Protein AF-0000000072143387 (afdb_homodimer)

Structure (mmCIF, N/CA/C/O backbone):
data_AF-0000000072143387-model_v1
#
loop_
_entity.id
_entity.type
_entity.pdbx_description
1 polymer 'Auxin-induced protein 15A'
#
loop_
_atom_site.group_PDB
_atom_site.id
_atom_site.type_symbol
_atom_site.label_atom_id
_atom_site.label_alt_id
_atom_site.label_comp_id
_atom_site.label_asym_id
_atom_site.label_entity_id
_atom_site.label_seq_id
_atom_site.pdbx_PDB_ins_code
_atom_site.Cartn_x
_atom_site.Cartn_y
_atom_site.Cartn_z
_atom_site.occupancy
_atom_site.B_iso_or_equiv
_atom_site.auth_seq_id
_atom_site.auth_comp_id
_atom_site.auth_asym_id
_atom_site.auth_atom_id
_atom_site.pdbx_PDB_model_num
ATOM 1 N N . MET A 1 1 ? -0.163 -24.984 -16.266 1 30.83 1 MET A N 1
ATOM 2 C CA . MET A 1 1 ? -1.167 -23.938 -16.438 1 30.83 1 MET A CA 1
ATOM 3 C C . MET A 1 1 ? -1.288 -23.094 -15.164 1 30.83 1 MET A C 1
ATOM 5 O O . MET A 1 1 ? -1.825 -23.547 -14.156 1 30.83 1 MET A O 1
ATOM 9 N N . GLY A 1 2 ? -0.258 -22.344 -14.82 1 39.16 2 GLY A N 1
ATOM 10 C CA . GLY A 1 2 ? -0.112 -21.703 -13.523 1 39.16 2 GLY A CA 1
ATOM 11 C C . GLY A 1 2 ? -1.273 -20.797 -13.164 1 39.16 2 GLY A C 1
ATOM 12 O O . GLY A 1 2 ? -1.823 -20.125 -14.039 1 39.16 2 GLY A O 1
ATOM 13 N N . PHE A 1 3 ? -2.137 -21.281 -12.383 1 41.84 3 PHE A N 1
ATOM 14 C CA . PHE A 1 3 ? -3.359 -20.625 -11.93 1 41.84 3 PHE A CA 1
ATOM 15 C C . PHE A 1 3 ? -3.109 -19.141 -11.648 1 41.84 3 PHE A C 1
ATOM 17 O O . PHE A 1 3 ? -2.352 -18.797 -10.734 1 41.84 3 PHE A O 1
ATOM 24 N N . ARG A 1 4 ? -3.049 -18.422 -12.695 1 52.31 4 ARG A N 1
ATOM 25 C CA . ARG A 1 4 ? -2.996 -16.984 -12.477 1 52.31 4 ARG A CA 1
ATOM 26 C C . ARG A 1 4 ? -4.152 -16.516 -11.602 1 52.31 4 ARG A C 1
ATOM 28 O O . ARG A 1 4 ? -5.316 -16.797 -11.898 1 52.31 4 ARG A O 1
ATOM 35 N N . LEU A 1 5 ? -3.932 -16.578 -10.383 1 59.84 5 LEU A N 1
ATOM 36 C CA . LEU A 1 5 ? -4.996 -16.047 -9.539 1 59.84 5 LEU A CA 1
ATOM 37 C C . LEU A 1 5 ? -5.508 -14.719 -10.078 1 59.84 5 LEU A C 1
ATOM 39 O O . LEU A 1 5 ? -4.719 -13.812 -10.375 1 59.84 5 LEU A O 1
ATOM 43 N N . PRO A 1 6 ? -6.664 -14.969 -10.695 1 57.34 6 PRO A N 1
ATOM 44 C CA . PRO A 1 6 ? -7.246 -13.82 -11.398 1 57.34 6 PRO A CA 1
ATOM 45 C C . PRO A 1 6 ? -6.855 -12.484 -10.773 1 57.34 6 PRO A C 1
ATOM 47 O O . PRO A 1 6 ? -6.668 -11.492 -11.484 1 57.34 6 PRO A O 1
ATOM 50 N N . GLY A 1 7 ? -6.809 -12.508 -9.5 1 57.25 7 GLY A N 1
ATOM 51 C CA . GLY A 1 7 ? -6.543 -11.219 -8.867 1 57.25 7 GLY A CA 1
ATOM 52 C C . GLY A 1 7 ? -5.074 -10.859 -8.852 1 57.25 7 GLY A C 1
ATOM 53 O O . GLY A 1 7 ? -4.707 -9.742 -8.469 1 57.25 7 GLY A O 1
ATOM 54 N N . LEU A 1 8 ? -4.32 -11.922 -9.234 1 67.25 8 LEU A N 1
ATOM 55 C CA . LEU A 1 8 ? -2.883 -11.664 -9.195 1 67.25 8 LEU A CA 1
ATOM 56 C C . LEU A 1 8 ? -2.346 -11.398 -10.602 1 67.25 8 LEU A C 1
ATOM 58 O O . LEU A 1 8 ? -2.117 -12.328 -11.375 1 67.25 8 LEU A O 1
ATOM 62 N N . GLN A 1 9 ? -2.562 -10.227 -11.102 1 68 9 GLN A N 1
ATOM 63 C CA . GLN A 1 9 ? -1.983 -9.844 -12.383 1 68 9 GLN A CA 1
ATOM 64 C C . GLN A 1 9 ? -0.696 -9.047 -12.195 1 68 9 GLN A C 1
ATOM 66 O O . GLN A 1 9 ? -0.592 -8.242 -11.266 1 68 9 GLN A O 1
ATOM 71 N N . ARG A 1 10 ? 0.434 -9.391 -12.828 1 67.25 10 ARG A N 1
ATOM 72 C CA . ARG A 1 10 ? 1.738 -8.758 -12.664 1 67.25 10 ARG A CA 1
ATOM 73 C C . ARG A 1 10 ? 1.85 -7.504 -13.531 1 67.25 10 ARG A C 1
ATOM 75 O O . ARG A 1 10 ? 2.436 -6.504 -13.117 1 67.25 10 ARG A O 1
ATOM 82 N N . ARG A 1 11 ? 1.533 -7.457 -14.734 1 63.06 11 ARG A N 1
ATOM 83 C CA . ARG A 1 11 ? 1.854 -6.348 -15.633 1 63.06 11 ARG A CA 1
ATOM 84 C C . ARG A 1 11 ? 0.59 -5.773 -16.266 1 63.06 11 ARG A C 1
ATOM 86 O O . ARG A 1 11 ? 0.284 -6.062 -17.422 1 63.06 11 ARG A O 1
ATOM 93 N N . THR A 1 12 ? -0.249 -5.516 -15.531 1 67.06 12 THR A N 1
ATOM 94 C CA . THR A 1 12 ? -1.454 -4.906 -16.078 1 67.06 12 THR A CA 1
ATOM 95 C C . THR A 1 12 ? -1.812 -3.633 -15.328 1 67.06 12 THR A C 1
ATOM 97 O O . THR A 1 12 ? -1.227 -3.338 -14.281 1 67.06 12 THR A O 1
ATOM 100 N N . HIS A 1 13 ? -2.6 -2.801 -16.016 1 77.81 13 HIS A N 1
ATOM 101 C CA . HIS A 1 13 ? -3.26 -1.676 -15.367 1 77.81 13 HIS A CA 1
ATOM 102 C C . HIS A 1 13 ? -3.98 -2.121 -14.094 1 77.81 13 HIS A C 1
ATOM 104 O O . HIS A 1 13 ? -4.59 -3.193 -14.07 1 77.81 13 HIS A O 1
ATOM 110 N N . VAL A 1 14 ? -3.816 -1.353 -13.086 1 86.38 14 VAL A N 1
ATOM 111 C CA . VAL A 1 14 ? -4.5 -1.653 -11.836 1 86.38 14 VAL A CA 1
ATOM 112 C C . VAL A 1 14 ? -5.957 -1.204 -11.922 1 86.38 14 VAL A C 1
ATOM 114 O O . VAL A 1 14 ? -6.238 -0.006 -12 1 86.38 14 VAL A O 1
ATOM 117 N N . PRO A 1 15 ? -6.812 -2.176 -12.008 1 84.81 15 PRO A N 1
ATOM 118 C CA . PRO A 1 15 ? -8.227 -1.789 -12.047 1 84.81 15 PRO A CA 1
ATOM 119 C C . PRO A 1 15 ? -8.688 -1.142 -10.742 1 84.81 15 PRO A C 1
ATOM 121 O O . PRO A 1 15 ? -7.988 -1.203 -9.734 1 84.81 15 PRO A O 1
ATOM 124 N N . LYS A 1 16 ? -9.836 -0.497 -10.797 1 83.94 16 LYS A N 1
ATOM 125 C CA . LYS A 1 16 ? -10.43 0.069 -9.594 1 83.94 16 LYS A CA 1
ATOM 126 C C . LYS A 1 16 ? -10.617 -0.997 -8.516 1 83.94 16 LYS A C 1
ATOM 128 O O . LYS A 1 16 ? -11.047 -2.115 -8.812 1 83.94 16 LYS A O 1
ATOM 133 N N . GLY A 1 17 ? -10.328 -0.604 -7.312 1 89.06 17 GLY A N 1
ATOM 134 C CA . GLY A 1 17 ? -10.508 -1.528 -6.203 1 89.06 17 GLY A CA 1
ATOM 135 C C . GLY A 1 17 ? -9.312 -2.441 -5.992 1 89.06 17 GLY A C 1
ATOM 136 O O . GLY A 1 17 ? -9.352 -3.326 -5.133 1 89.06 17 GLY A O 1
ATOM 137 N N . TYR A 1 18 ? -8.289 -2.264 -6.742 1 91.19 18 TYR A N 1
ATOM 138 C CA . TYR A 1 18 ? -7.09 -3.09 -6.641 1 91.19 18 TYR A CA 1
ATOM 139 C C . TYR A 1 18 ? -5.859 -2.236 -6.363 1 91.19 18 TYR A C 1
ATOM 141 O O . TYR A 1 18 ? -5.938 -1.005 -6.375 1 91.19 18 TYR A O 1
ATOM 149 N N . LEU A 1 19 ? -4.723 -2.869 -6.059 1 91.94 19 LEU A N 1
ATOM 150 C CA . LEU A 1 19 ? -3.461 -2.207 -5.742 1 91.94 19 LEU A CA 1
ATOM 151 C C . LEU A 1 19 ? -2.275 -3.049 -6.203 1 91.94 19 LEU A C 1
ATOM 153 O O . LEU A 1 19 ? -2.287 -4.273 -6.066 1 91.94 19 LEU A O 1
ATOM 157 N N . ALA A 1 20 ? -1.309 -2.359 -6.773 1 92.5 20 ALA A N 1
ATOM 158 C CA . ALA A 1 20 ? -0.062 -3.039 -7.113 1 92.5 20 ALA A CA 1
ATOM 159 C C . ALA A 1 20 ? 0.765 -3.322 -5.863 1 92.5 20 ALA A C 1
ATOM 161 O O . ALA A 1 20 ? 0.874 -2.473 -4.977 1 92.5 20 ALA A O 1
ATOM 162 N N . VAL A 1 21 ? 1.277 -4.562 -5.738 1 92.94 21 VAL A N 1
ATOM 163 C CA . VAL A 1 21 ? 2.152 -4.949 -4.637 1 92.94 21 VAL A CA 1
ATOM 164 C C . VAL A 1 21 ? 3.461 -5.512 -5.188 1 92.94 21 VAL A C 1
ATOM 166 O O . VAL A 1 21 ? 3.477 -6.129 -6.254 1 92.94 21 VAL A O 1
ATOM 169 N N . TYR A 1 22 ? 4.477 -5.18 -4.496 1 90.88 22 TYR A N 1
ATOM 170 C CA . TYR A 1 22 ? 5.805 -5.66 -4.855 1 90.88 22 TYR A CA 1
ATOM 171 C C . TYR A 1 22 ? 6.355 -6.594 -3.783 1 90.88 22 TYR A C 1
ATOM 173 O O . TYR A 1 22 ? 6.395 -6.234 -2.604 1 90.88 22 TYR A O 1
ATOM 181 N N . VAL A 1 23 ? 6.699 -7.75 -4.199 1 91.44 23 VAL A N 1
ATOM 182 C CA . VAL A 1 23 ? 7.09 -8.812 -3.275 1 91.44 23 VAL A CA 1
ATOM 183 C C . VAL A 1 23 ? 8.445 -9.383 -3.688 1 91.44 23 VAL A C 1
ATOM 185 O O . VAL A 1 23 ? 8.719 -9.547 -4.879 1 91.44 23 VAL A O 1
ATOM 188 N N . GLY A 1 24 ? 9.281 -9.664 -2.656 1 86.56 24 GLY A N 1
ATOM 189 C CA . GLY A 1 24 ? 10.57 -10.281 -2.91 1 86.56 24 GLY A CA 1
ATOM 190 C C . GLY A 1 24 ? 11.719 -9.594 -2.188 1 86.56 24 GLY A C 1
ATOM 191 O O . GLY A 1 24 ? 11.664 -8.391 -1.939 1 86.56 24 GLY A O 1
ATOM 192 N N . GLU A 1 25 ? 12.75 -10.25 -1.841 1 75.5 25 GLU A N 1
ATOM 193 C CA . GLU A 1 25 ? 13.891 -9.742 -1.088 1 75.5 25 GLU A CA 1
ATOM 194 C C . GLU A 1 25 ? 14.953 -9.164 -2.02 1 75.5 25 GLU A C 1
ATOM 196 O O . GLU A 1 25 ? 15.438 -8.055 -1.8 1 75.5 25 GLU A O 1
ATOM 201 N N . ASN A 1 26 ? 15.352 -9.898 -3.068 1 74.38 26 ASN A N 1
ATOM 202 C CA . ASN A 1 26 ? 16.391 -9.469 -3.992 1 74.38 26 ASN A CA 1
ATOM 203 C C . ASN A 1 26 ? 15.812 -8.797 -5.23 1 74.38 26 ASN A C 1
ATOM 205 O O . ASN A 1 26 ? 16.219 -7.695 -5.598 1 74.38 26 ASN A O 1
ATOM 209 N N . GLN A 1 27 ? 14.945 -9.508 -5.906 1 79.12 27 GLN A N 1
ATOM 210 C CA . GLN A 1 27 ? 14.18 -8.992 -7.035 1 79.12 27 GLN A CA 1
ATOM 211 C C . GLN A 1 27 ? 12.695 -8.898 -6.703 1 79.12 27 GLN A C 1
ATOM 213 O O . GLN A 1 27 ? 12.086 -9.891 -6.285 1 79.12 27 GLN A O 1
ATOM 218 N N . LYS A 1 28 ? 12.203 -7.621 -6.762 1 85.25 28 LYS A N 1
ATOM 219 C CA . LYS A 1 28 ? 10.789 -7.449 -6.438 1 85.25 28 LYS A CA 1
ATOM 220 C C . LYS A 1 28 ? 9.906 -7.75 -7.645 1 85.25 28 LYS A C 1
ATOM 222 O O . LYS A 1 28 ? 10.219 -7.328 -8.766 1 85.25 28 LYS A O 1
ATOM 227 N N . LYS A 1 29 ? 8.984 -8.602 -7.359 1 88.5 29 LYS A N 1
ATOM 228 C CA . LYS A 1 29 ? 7.977 -8.914 -8.367 1 88.5 29 LYS A CA 1
ATOM 229 C C . LYS A 1 29 ? 6.684 -8.148 -8.102 1 88.5 29 LYS A C 1
ATOM 231 O O . LYS A 1 29 ? 6.277 -7.98 -6.953 1 88.5 29 LYS A O 1
ATOM 236 N N . ARG A 1 30 ? 6.105 -7.773 -9.203 1 90 30 ARG A N 1
ATOM 237 C CA . ARG A 1 30 ? 4.891 -6.965 -9.125 1 90 30 ARG A CA 1
ATOM 238 C C . ARG A 1 30 ? 3.646 -7.836 -9.258 1 90 30 ARG A C 1
ATOM 240 O O . ARG A 1 30 ? 3.562 -8.688 -10.148 1 90 30 ARG A O 1
ATOM 247 N N . PHE A 1 31 ? 2.609 -7.637 -8.359 1 90.75 31 PHE A N 1
ATOM 248 C CA . PHE A 1 31 ? 1.296 -8.273 -8.414 1 90.75 31 PHE A CA 1
ATOM 249 C C . PHE A 1 31 ? 0.19 -7.242 -8.211 1 90.75 31 PHE A C 1
ATOM 251 O O . PHE A 1 31 ? 0.425 -6.168 -7.652 1 90.75 31 PHE A O 1
ATOM 258 N N . VAL A 1 32 ? -0.921 -7.609 -8.758 1 91.94 32 VAL A N 1
ATOM 259 C CA . VAL A 1 32 ? -2.105 -6.785 -8.547 1 91.94 32 VAL A CA 1
ATOM 260 C C . VAL A 1 32 ? -3.129 -7.551 -7.711 1 91.94 32 VAL A C 1
ATOM 262 O O . VAL A 1 32 ? -3.572 -8.633 -8.102 1 91.94 32 VAL A O 1
ATOM 265 N N . ILE A 1 33 ? -3.533 -6.938 -6.531 1 91.38 33 ILE A N 1
ATOM 266 C CA . ILE A 1 33 ? -4.434 -7.645 -5.629 1 91.38 33 ILE A CA 1
ATOM 267 C C . ILE A 1 33 ? -5.59 -6.727 -5.234 1 91.38 33 ILE A C 1
ATOM 269 O O . ILE A 1 33 ? -5.465 -5.5 -5.281 1 91.38 33 ILE A O 1
ATOM 273 N N . PRO A 1 34 ? -6.695 -7.352 -4.797 1 91.69 34 PRO A N 1
ATOM 274 C CA . PRO A 1 34 ? -7.766 -6.52 -4.242 1 91.69 34 PRO A CA 1
ATOM 275 C C . PRO A 1 34 ? -7.328 -5.746 -3 1 91.69 34 PRO A C 1
ATOM 277 O O . PRO A 1 34 ? -6.609 -6.285 -2.154 1 91.69 34 PRO A O 1
ATOM 280 N N . ILE A 1 35 ? -7.785 -4.535 -2.904 1 92.12 35 ILE A N 1
ATOM 281 C CA . ILE A 1 35 ? -7.461 -3.699 -1.753 1 92.12 35 ILE A CA 1
ATOM 282 C C . ILE A 1 35 ? -7.98 -4.355 -0.476 1 92.12 35 ILE A C 1
ATOM 284 O O . ILE A 1 35 ? -7.355 -4.25 0.582 1 92.12 35 ILE A O 1
ATOM 288 N N . SER A 1 36 ? -9.055 -5.098 -0.58 1 89.5 36 SER A N 1
ATOM 289 C CA . SER A 1 36 ? -9.656 -5.734 0.584 1 89.5 36 SER A CA 1
ATOM 290 C C . SER A 1 36 ? -8.711 -6.762 1.202 1 89.5 36 SER A C 1
ATOM 292 O O . SER A 1 36 ? -8.852 -7.117 2.375 1 89.5 36 SER A O 1
ATOM 294 N N . TYR A 1 37 ? -7.738 -7.285 0.449 1 91.5 37 TYR A N 1
ATOM 295 C CA . TYR A 1 37 ? -6.777 -8.242 0.979 1 91.5 37 TYR A CA 1
ATOM 296 C C . TYR A 1 37 ? -5.934 -7.621 2.086 1 91.5 37 TYR A C 1
ATOM 298 O O . TYR A 1 37 ? -5.418 -8.328 2.955 1 91.5 37 TYR A O 1
ATOM 306 N N . LEU A 1 38 ? -5.789 -6.297 2.096 1 91.56 38 LEU A N 1
ATOM 307 C CA . LEU A 1 38 ? -4.953 -5.602 3.066 1 91.56 38 LEU A CA 1
ATOM 308 C C . LEU A 1 38 ? -5.562 -5.676 4.461 1 91.56 38 LEU A C 1
ATOM 310 O O . LEU A 1 38 ? -4.871 -5.457 5.461 1 91.56 38 LEU A O 1
ATOM 314 N N . ASN A 1 39 ? -6.848 -5.996 4.477 1 90.31 39 ASN A N 1
ATOM 315 C CA . ASN A 1 39 ? -7.52 -6.129 5.766 1 90.31 39 ASN A CA 1
ATOM 316 C C . ASN A 1 39 ? -7.414 -7.551 6.312 1 90.31 39 ASN A C 1
ATOM 318 O O . ASN A 1 39 ? -7.844 -7.82 7.434 1 90.31 39 ASN A O 1
ATOM 322 N N . GLU A 1 40 ? -6.93 -8.391 5.605 1 92.31 40 GLU A N 1
ATOM 323 C CA . GLU A 1 40 ? -6.836 -9.781 6.023 1 92.31 40 GLU A CA 1
ATOM 324 C C . GLU A 1 40 ? -5.664 -10 6.977 1 92.31 40 GLU A C 1
ATOM 326 O O . GLU A 1 40 ? -4.551 -9.539 6.711 1 92.31 40 GLU A O 1
ATOM 331 N N . PRO A 1 41 ? -5.789 -10.805 8.016 1 92.25 41 PRO A N 1
ATOM 332 C CA . PRO A 1 41 ? -4.785 -10.953 9.07 1 92.25 41 PRO A CA 1
ATOM 333 C C . PRO A 1 41 ? -3.434 -11.422 8.539 1 92.25 41 PRO A C 1
ATOM 335 O O . PRO A 1 41 ? -2.393 -10.891 8.93 1 92.25 41 PRO A O 1
ATOM 338 N N . PRO A 1 42 ? -3.338 -12.359 7.621 1 93.38 42 PRO A N 1
ATOM 339 C CA . PRO A 1 42 ? -2.006 -12.773 7.176 1 93.38 42 PRO A CA 1
ATOM 340 C C . PRO A 1 42 ? -1.222 -11.648 6.52 1 93.38 42 PRO A C 1
ATOM 342 O O . PRO A 1 42 ? 0.005 -11.586 6.641 1 93.38 42 PRO A O 1
ATOM 345 N N . ILE A 1 43 ? -1.879 -10.789 5.746 1 92.56 43 ILE A N 1
ATOM 346 C CA . ILE A 1 43 ? -1.216 -9.656 5.109 1 92.56 43 ILE A CA 1
ATOM 347 C C . ILE A 1 43 ? -0.838 -8.625 6.168 1 92.56 43 ILE A C 1
ATOM 349 O O . ILE A 1 43 ? 0.276 -8.094 6.156 1 92.56 43 ILE A O 1
ATOM 353 N N . GLN A 1 44 ? -1.771 -8.391 7.121 1 90.94 44 GLN A N 1
ATOM 354 C CA . GLN A 1 44 ? -1.495 -7.441 8.195 1 90.94 44 GLN A CA 1
ATOM 355 C C . GLN A 1 44 ? -0.272 -7.863 9 1 90.94 44 GLN A C 1
ATOM 357 O O . GLN A 1 44 ? 0.53 -7.02 9.406 1 90.94 44 GLN A O 1
ATOM 362 N N . GLU A 1 45 ? -0.163 -9.055 9.203 1 91 45 GLU A N 1
ATOM 363 C CA . GLU A 1 45 ? 0.966 -9.57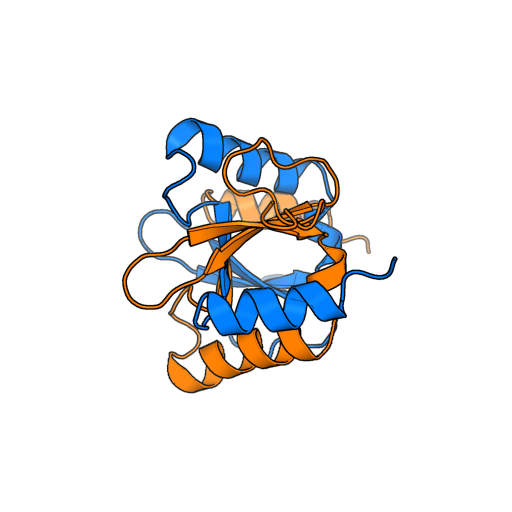8 9.961 1 91 45 GLU A CA 1
ATOM 364 C C . GLU A 1 45 ? 2.281 -9.359 9.219 1 91 45 GLU A C 1
ATOM 366 O O . GLU A 1 45 ? 3.291 -9 9.828 1 91 45 GLU A O 1
ATOM 371 N N . LEU A 1 46 ? 2.33 -9.609 7.918 1 90.94 46 LEU A N 1
ATOM 372 C CA . LEU A 1 46 ? 3.525 -9.383 7.113 1 90.94 46 LEU A CA 1
ATOM 373 C C . LEU A 1 46 ? 3.939 -7.914 7.156 1 90.94 46 LEU A C 1
ATOM 375 O O . LEU A 1 46 ? 5.125 -7.602 7.309 1 90.94 46 LEU A O 1
ATOM 379 N N . LEU A 1 47 ? 2.953 -7.027 7.074 1 90.88 47 LEU A N 1
ATOM 380 C CA . LEU A 1 47 ? 3.236 -5.594 7.086 1 90.88 47 LEU A CA 1
ATOM 381 C C . LEU A 1 47 ? 3.77 -5.156 8.445 1 90.88 47 LEU A C 1
ATOM 383 O O . LEU A 1 47 ? 4.699 -4.348 8.523 1 90.88 47 LEU A O 1
ATOM 387 N N . SER A 1 48 ? 3.172 -5.699 9.531 1 88.62 48 SER A N 1
ATOM 388 C CA . SER A 1 48 ? 3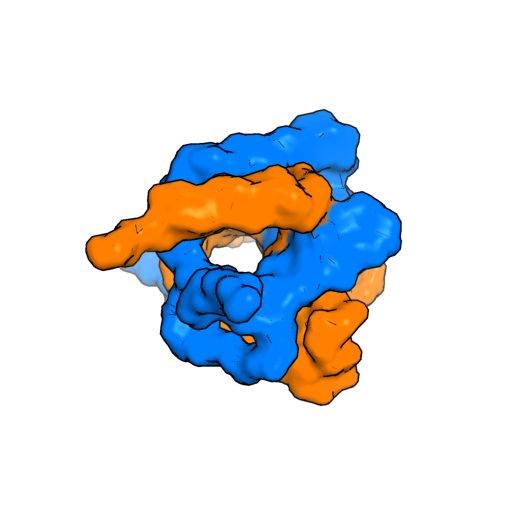.607 -5.359 10.883 1 88.62 48 SER A CA 1
ATOM 389 C C . SER A 1 48 ? 5.035 -5.828 11.141 1 88.62 48 SER A C 1
ATOM 391 O O . SER A 1 48 ? 5.809 -5.141 11.812 1 88.62 48 SER A O 1
ATOM 393 N N . ARG A 1 49 ? 5.371 -6.93 10.617 1 87.06 49 ARG A N 1
ATOM 394 C CA . ARG A 1 49 ? 6.711 -7.477 10.781 1 87.06 49 ARG A CA 1
ATOM 395 C C . ARG A 1 49 ? 7.754 -6.578 10.117 1 87.06 49 ARG A C 1
ATOM 397 O O . ARG A 1 49 ? 8.859 -6.418 10.641 1 87.06 49 ARG A O 1
ATOM 404 N N . ALA A 1 50 ? 7.484 -6.051 8.984 1 85.5 50 ALA A N 1
ATOM 405 C CA . ALA A 1 50 ? 8.398 -5.121 8.32 1 85.5 50 ALA A CA 1
ATOM 406 C C . ALA A 1 50 ? 8.719 -3.93 9.219 1 85.5 50 ALA A C 1
ATOM 408 O O . ALA A 1 50 ? 9.883 -3.529 9.336 1 85.5 50 ALA A O 1
ATOM 409 N N . GLU A 1 51 ? 7.664 -3.367 9.883 1 82.88 51 GLU A N 1
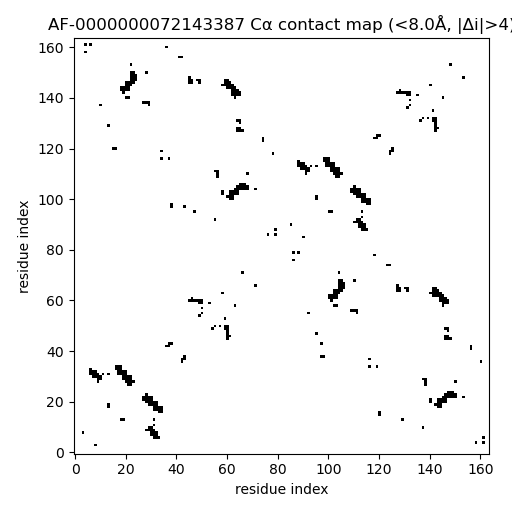ATOM 410 C CA . GLU A 1 51 ? 7.863 -2.24 10.789 1 82.88 51 GLU A CA 1
ATOM 411 C C . GLU A 1 51 ? 8.75 -2.633 11.969 1 82.88 51 GLU A C 1
ATOM 413 O O . GLU A 1 51 ? 9.594 -1.847 12.406 1 82.88 51 GLU A O 1
ATOM 418 N N . GLN A 1 52 ? 8.555 -3.795 12.469 1 83.75 52 GLN A N 1
ATOM 419 C CA . GLN A 1 52 ? 9.344 -4.289 13.594 1 83.75 52 GLN A CA 1
ATOM 420 C C . GLN A 1 52 ? 10.797 -4.512 13.188 1 83.75 52 GLN A C 1
ATOM 422 O O . GLN A 1 52 ? 11.719 -4.207 13.945 1 83.75 52 GLN A O 1
ATOM 427 N N . GLU A 1 53 ? 11.055 -4.953 11.969 1 84.88 53 GLU A N 1
ATOM 428 C CA . GLU A 1 53 ? 12.391 -5.332 11.508 1 84.88 53 GLU A CA 1
ATOM 429 C C . GLU A 1 53 ? 13.148 -4.121 10.977 1 84.88 53 GLU A C 1
ATOM 431 O O . GLU A 1 53 ? 14.344 -3.969 11.242 1 84.88 53 GLU A O 1
ATOM 436 N N . PHE A 1 54 ? 12.539 -3.234 10.195 1 83.81 54 PHE A N 1
ATOM 437 C CA . PHE A 1 54 ? 13.242 -2.182 9.469 1 83.81 54 PHE A CA 1
ATOM 438 C C . PHE A 1 54 ? 12.977 -0.819 10.102 1 83.81 54 PHE A C 1
ATOM 440 O O . PHE A 1 54 ? 13.711 0.139 9.859 1 83.81 54 PHE A O 1
ATOM 447 N N . GLY A 1 55 ? 11.961 -0.751 10.922 1 82.75 55 GLY A N 1
ATOM 448 C CA . GLY A 1 55 ? 11.586 0.53 11.5 1 82.75 55 GLY A CA 1
ATOM 449 C C . GLY A 1 55 ? 10.609 1.307 10.641 1 82.75 55 GLY A C 1
ATOM 450 O O . GLY A 1 55 ? 10.125 0.797 9.625 1 82.75 55 GLY A O 1
ATOM 451 N N . PHE A 1 56 ? 10.289 2.537 11.016 1 79.94 56 PHE A N 1
ATOM 452 C CA . PHE A 1 56 ? 9.25 3.346 10.375 1 79.94 56 PHE A CA 1
ATOM 453 C C . PHE A 1 56 ? 9.844 4.195 9.258 1 79.94 56 PHE A C 1
ATOM 455 O O . PHE A 1 56 ? 9.102 4.77 8.453 1 79.94 56 PHE A O 1
ATOM 462 N N . ASP A 1 57 ? 11.125 4.223 9.18 1 79.69 57 ASP A N 1
ATOM 463 C CA . ASP A 1 57 ? 11.758 5.07 8.18 1 79.69 57 ASP A CA 1
ATOM 464 C C . ASP A 1 57 ? 12.117 4.27 6.93 1 79.69 57 ASP A C 1
ATOM 466 O O . ASP A 1 57 ? 13.047 4.625 6.203 1 79.69 57 ASP A O 1
ATOM 470 N N . HIS A 1 58 ? 11.57 3.16 6.723 1 81.44 58 HIS A N 1
ATOM 471 C CA . HIS A 1 58 ? 11.781 2.311 5.555 1 81.44 58 HIS A CA 1
ATOM 472 C C . HIS A 1 58 ? 10.461 1.964 4.875 1 81.44 58 HIS A C 1
ATOM 474 O O . HIS A 1 58 ? 9.508 1.544 5.539 1 81.44 58 HIS A O 1
ATOM 480 N N . PRO A 1 59 ? 10.422 2.135 3.553 1 83.06 59 PRO A N 1
ATOM 481 C CA . PRO A 1 59 ? 9.141 1.975 2.861 1 83.06 59 PRO A CA 1
ATOM 482 C C . PRO A 1 59 ? 8.711 0.514 2.746 1 83.06 59 PRO A C 1
ATOM 484 O O . PRO A 1 59 ? 7.57 0.231 2.383 1 83.06 59 PRO A O 1
ATOM 487 N N . MET A 1 60 ? 9.586 -0.32 3.219 1 83.31 60 MET A N 1
ATOM 488 C CA . MET A 1 60 ? 9.188 -1.725 3.229 1 83.31 60 MET A CA 1
ATOM 489 C C . MET A 1 60 ? 8.016 -1.951 4.172 1 83.31 60 MET A C 1
ATOM 491 O O . MET A 1 60 ? 8.023 -1.479 5.309 1 83.31 60 MET A O 1
ATOM 495 N N . GLY A 1 61 ? 6.961 -2.561 3.641 1 86.25 61 GLY A N 1
ATOM 496 C CA . GLY A 1 61 ? 5.75 -2.771 4.418 1 86.25 61 GLY A CA 1
ATOM 497 C C . GLY A 1 61 ? 4.742 -1.648 4.27 1 86.25 61 GLY A C 1
ATOM 498 O O . GLY A 1 61 ? 3.697 -1.654 4.926 1 86.25 61 GLY A O 1
ATOM 499 N N . GLY A 1 62 ? 5.07 -0.712 3.49 1 91.62 62 GLY A N 1
ATOM 500 C CA . GLY A 1 62 ? 4.168 0.408 3.264 1 91.62 62 GLY A CA 1
ATOM 501 C C . GLY A 1 62 ? 3.996 0.748 1.796 1 91.62 62 GLY A C 1
ATOM 502 O O . GLY A 1 62 ? 4.648 0.151 0.935 1 91.62 62 GLY A O 1
ATOM 503 N N . LEU A 1 63 ? 3.035 1.618 1.537 1 93.31 63 LEU A N 1
ATOM 504 C CA . LEU A 1 63 ? 2.756 2.109 0.191 1 93.31 63 LEU A CA 1
ATOM 505 C C . LEU A 1 63 ? 3.506 3.408 -0.08 1 93.31 63 LEU A C 1
ATOM 507 O O . LEU A 1 63 ? 3.471 4.332 0.737 1 93.31 63 LEU A O 1
ATOM 511 N N . THR A 1 64 ? 4.184 3.418 -1.219 1 91.44 64 THR A N 1
ATOM 512 C CA . THR A 1 64 ? 4.824 4.664 -1.62 1 91.44 64 THR A CA 1
ATOM 513 C C . THR A 1 64 ? 3.936 5.449 -2.582 1 91.44 64 THR A C 1
ATOM 515 O O . THR A 1 64 ? 3.541 4.934 -3.631 1 91.44 64 THR A O 1
ATOM 518 N N . ILE A 1 65 ? 3.605 6.602 -2.252 1 90.69 65 ILE A N 1
ATOM 519 C CA . ILE A 1 65 ? 2.783 7.477 -3.082 1 90.69 65 ILE A CA 1
ATOM 520 C C . ILE A 1 65 ? 3.668 8.516 -3.766 1 90.69 65 ILE A C 1
ATOM 522 O O . ILE A 1 65 ? 4.406 9.25 -3.102 1 90.69 65 ILE A O 1
ATOM 526 N N . PRO A 1 66 ? 3.518 8.547 -5.055 1 88.19 66 PRO A N 1
ATOM 527 C CA . PRO A 1 66 ? 4.391 9.438 -5.824 1 88.19 66 PRO A CA 1
ATOM 528 C C . PRO A 1 66 ? 3.916 10.891 -5.809 1 88.19 66 PRO A C 1
ATOM 530 O O . PRO A 1 66 ? 3.33 11.359 -6.785 1 88.19 66 PRO A O 1
ATOM 533 N N . CYS A 1 67 ? 4.188 11.586 -4.863 1 89.69 67 CYS A N 1
ATOM 534 C CA . CYS A 1 67 ? 3.814 12.992 -4.805 1 89.69 67 CYS A CA 1
ATOM 535 C C . CYS A 1 67 ? 4.555 13.711 -3.678 1 89.69 67 CYS A C 1
ATOM 537 O O . CYS A 1 67 ? 5.203 13.062 -2.852 1 89.69 67 CYS A O 1
ATOM 539 N N . GLN A 1 68 ? 4.531 15.016 -3.736 1 90.69 68 GLN A N 1
ATOM 540 C CA . GLN A 1 68 ? 5.07 15.828 -2.648 1 90.69 68 GLN A CA 1
ATOM 541 C C . GLN A 1 68 ? 4.184 15.734 -1.408 1 90.69 68 GLN A C 1
ATOM 543 O O . GLN A 1 68 ? 2.973 15.531 -1.517 1 90.69 68 GLN A O 1
ATOM 548 N N . GLU A 1 69 ? 4.828 15.914 -0.269 1 90.25 69 GLU A N 1
ATOM 549 C CA . GLU A 1 69 ? 4.109 15.852 1 1 90.25 69 GLU A CA 1
ATOM 550 C C . GLU A 1 69 ? 2.947 16.844 1.028 1 90.25 69 GLU A C 1
ATOM 552 O O . GLU A 1 69 ? 1.858 16.516 1.505 1 90.25 69 GLU A O 1
ATOM 557 N N . ASP A 1 70 ? 3.182 17.953 0.534 1 90.44 70 ASP A N 1
ATOM 558 C CA . ASP A 1 70 ? 2.146 18.984 0.597 1 90.44 70 ASP A CA 1
ATOM 559 C C . ASP A 1 70 ? 0.929 18.594 -0.236 1 90.44 70 ASP A C 1
ATOM 561 O O . ASP A 1 70 ? -0.208 18.875 0.148 1 90.44 70 ASP A O 1
ATOM 565 N N . VAL A 1 71 ? 1.132 18.016 -1.381 1 90.81 71 VAL A N 1
ATOM 566 C CA . VAL A 1 71 ? 0.039 17.562 -2.229 1 90.81 71 VAL A CA 1
ATOM 567 C C . VAL A 1 71 ? -0.737 16.453 -1.516 1 90.81 71 VAL A C 1
ATOM 569 O O . VAL A 1 71 ? -1.97 16.469 -1.487 1 90.81 71 VAL A O 1
ATOM 572 N N . PHE A 1 72 ? -0.051 15.578 -0.902 1 90.69 72 PHE A N 1
ATOM 573 C CA . PHE A 1 72 ? -0.65 14.477 -0.162 1 90.69 72 PHE A CA 1
ATOM 574 C C . PHE A 1 72 ? -1.508 14.992 0.985 1 90.69 72 PHE A C 1
ATOM 576 O O . PHE A 1 72 ? -2.641 14.547 1.174 1 90.69 72 PHE A O 1
ATOM 583 N N . LEU A 1 73 ? -0.984 15.922 1.723 1 90.25 73 LEU A N 1
ATOM 584 C CA . LEU A 1 73 ? -1.706 16.469 2.871 1 90.25 73 LEU A CA 1
ATOM 585 C C . LEU A 1 73 ? -2.963 17.203 2.424 1 90.25 73 LEU A C 1
ATOM 587 O O . LEU A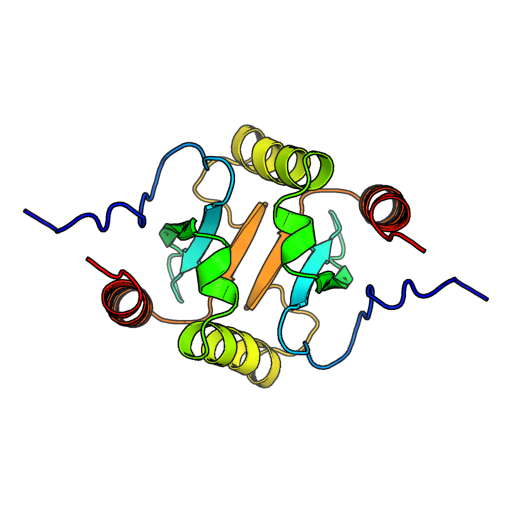 1 73 ? -4 17.125 3.086 1 90.25 73 LEU A O 1
ATOM 591 N N . ASP A 1 74 ? -2.842 17.859 1.327 1 91.62 74 ASP A N 1
ATOM 592 C CA . ASP A 1 74 ? -4 18.562 0.786 1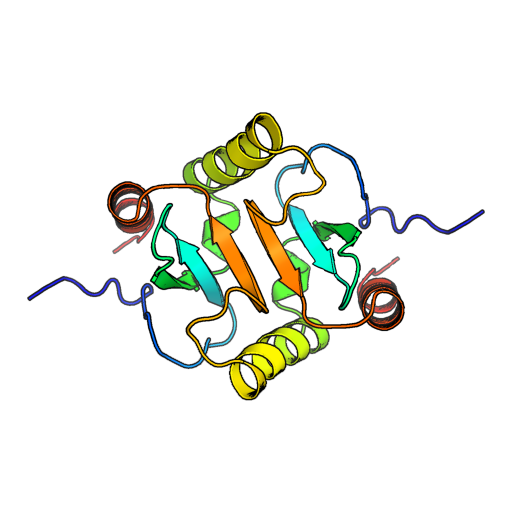 91.62 74 ASP A CA 1
ATOM 593 C C . ASP A 1 74 ? -5.109 17.578 0.404 1 91.62 74 ASP A C 1
ATOM 595 O O . ASP A 1 74 ? -6.266 17.766 0.787 1 91.62 74 ASP A O 1
ATOM 599 N N . ILE A 1 75 ? -4.715 16.562 -0.286 1 91.88 75 ILE A N 1
ATOM 600 C CA . ILE A 1 75 ? -5.672 15.57 -0.744 1 91.88 75 ILE A CA 1
ATOM 601 C C . ILE A 1 75 ? -6.332 14.898 0.459 1 91.88 75 ILE A C 1
ATOM 603 O O . ILE A 1 75 ? -7.559 14.781 0.519 1 91.88 75 ILE A O 1
ATOM 607 N N . THR A 1 76 ? -5.504 14.461 1.414 1 91.62 76 THR A N 1
ATOM 608 C CA . THR A 1 76 ? -6.027 13.711 2.553 1 91.62 76 THR A CA 1
ATOM 609 C C . THR A 1 76 ? -6.906 14.602 3.428 1 91.62 76 THR A C 1
ATOM 611 O O . THR A 1 76 ? -7.859 14.125 4.047 1 91.62 76 THR A O 1
ATOM 614 N N . SER A 1 77 ? -6.566 15.836 3.518 1 89.12 77 SER A N 1
ATOM 615 C CA . SER A 1 77 ? -7.387 16.75 4.301 1 89.12 77 SER A CA 1
ATOM 616 C C . SER A 1 77 ? -8.797 16.859 3.738 1 89.12 77 SER A C 1
ATOM 618 O O . SER A 1 77 ? -9.766 17.016 4.488 1 89.12 77 SER A O 1
ATOM 620 N N . ARG A 1 78 ? -8.953 16.688 2.467 1 90.25 78 ARG A N 1
ATOM 621 C CA . ARG A 1 78 ? -10.25 16.766 1.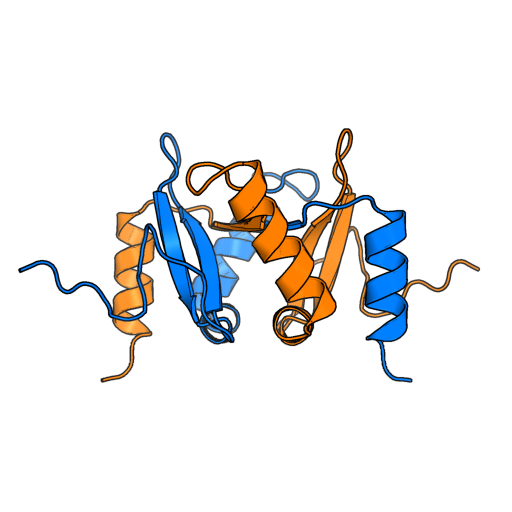81 1 90.25 78 ARG A CA 1
ATOM 622 C C . ARG A 1 78 ? -11.031 15.469 1.964 1 90.25 78 ARG A C 1
ATOM 624 O O . ARG A 1 78 ? -12.266 15.461 1.906 1 90.25 78 ARG A O 1
ATOM 631 N N . LEU A 1 79 ? -10.32 14.422 2.021 1 88 79 LEU A N 1
ATOM 632 C CA . LEU A 1 79 ? -10.953 13.117 2.17 1 88 79 LEU A CA 1
ATOM 633 C C . LEU A 1 79 ? -11.461 12.922 3.594 1 88 79 LEU A C 1
ATOM 635 O O . LEU A 1 79 ? -12.383 12.133 3.826 1 88 79 LEU A O 1
ATOM 639 N N . HIS A 1 80 ? -10.719 13.484 4.469 1 78.81 80 HIS A N 1
ATOM 640 C CA . HIS A 1 80 ? -11.133 13.367 5.863 1 78.81 80 HIS A CA 1
ATOM 641 C C . HIS A 1 80 ? -12.453 14.078 6.113 1 78.81 80 HIS A C 1
ATOM 643 O O . HIS A 1 80 ? -12.594 15.266 5.82 1 78.81 80 HIS A O 1
ATOM 649 N N . LYS A 1 81 ? -13.539 13.219 6.074 1 63.41 81 LYS A N 1
ATOM 650 C CA . LYS A 1 81 ? -14.828 13.82 6.41 1 63.41 81 LYS A CA 1
ATOM 651 C C . LYS A 1 81 ? -14.945 14.062 7.91 1 63.41 81 LYS A C 1
ATOM 653 O O . LYS A 1 81 ? -14.641 13.172 8.711 1 63.41 81 LYS A O 1
ATOM 658 N N . PRO A 1 82 ? -15.25 15.43 8.344 1 52.47 82 PRO A N 1
ATOM 659 C CA . PRO A 1 82 ? -15.664 15.633 9.734 1 52.47 82 PRO A CA 1
ATOM 660 C C . PRO A 1 82 ? -16.875 14.781 10.117 1 52.47 82 PRO A C 1
ATOM 662 O O . PRO A 1 82 ? -17.656 14.398 9.25 1 52.47 82 PRO A O 1
ATOM 665 N N . MET B 1 1 ? -0.892 24.641 16.141 1 31.14 1 MET B N 1
ATOM 666 C CA . MET B 1 1 ? -1.556 23.406 16.562 1 31.14 1 MET B CA 1
ATOM 667 C C . MET B 1 1 ? -1.862 22.516 15.352 1 31.14 1 MET B C 1
ATOM 669 O O . MET B 1 1 ? -2.762 22.828 14.562 1 31.14 1 MET B O 1
ATOM 673 N N . GLY B 1 2 ? -0.84 22.031 14.656 1 40.03 2 GLY B N 1
ATOM 674 C CA . GLY B 1 2 ? -0.947 21.406 13.352 1 40.03 2 GLY B CA 1
ATOM 675 C C . GLY B 1 2 ? -1.919 20.234 13.328 1 40.03 2 GLY B C 1
ATOM 676 O O . GLY B 1 2 ? -1.978 19.453 14.281 1 40.03 2 GLY B O 1
ATOM 677 N N . PHE B 1 3 ? -3.07 20.469 12.883 1 42.34 3 PHE B N 1
ATOM 678 C CA . PHE B 1 3 ? -4.191 19.531 12.789 1 42.34 3 PHE B CA 1
ATOM 679 C C . PHE B 1 3 ? -3.711 18.156 12.367 1 42.34 3 PHE B C 1
ATOM 681 O O . PHE B 1 3 ? -3.221 17.969 11.25 1 42.34 3 PHE B O 1
ATOM 688 N N . ARG B 1 4 ? -3.137 17.484 13.289 1 53.03 4 ARG B N 1
ATOM 689 C CA . ARG B 1 4 ? -2.836 16.094 13 1 53.03 4 ARG B CA 1
ATOM 690 C C . ARG B 1 4 ? -4.082 15.352 12.523 1 53.03 4 ARG B C 1
ATOM 692 O O . ARG B 1 4 ? -5.117 15.375 13.188 1 53.03 4 ARG B O 1
ATOM 699 N N . LEU B 1 5 ? -4.32 15.422 11.305 1 60.56 5 LEU B N 1
ATOM 700 C CA . LEU B 1 5 ? -5.457 14.641 10.82 1 60.56 5 LEU B CA 1
ATOM 701 C C . LEU B 1 5 ? -5.445 13.234 11.422 1 60.56 5 LEU B C 1
ATOM 703 O O . LEU B 1 5 ? -4.422 12.547 11.383 1 60.56 5 LEU B O 1
ATOM 707 N N . PRO B 1 6 ? -6.359 13.211 12.391 1 58.94 6 PRO B N 1
ATOM 708 C CA . PRO B 1 6 ? -6.406 11.969 13.172 1 58.94 6 PRO B CA 1
ATOM 709 C C . PRO B 1 6 ? -5.965 10.75 12.375 1 58.94 6 PRO B C 1
ATOM 711 O O . PRO B 1 6 ? -5.336 9.844 12.922 1 58.94 6 PRO B O 1
ATOM 714 N N . GLY B 1 7 ? -6.332 10.766 11.125 1 58.25 7 GLY B N 1
ATOM 715 C CA . GLY B 1 7 ? -6.016 9.57 10.367 1 58.25 7 GLY B CA 1
ATOM 716 C C . GLY B 1 7 ? -4.59 9.555 9.844 1 58.25 7 GLY B C 1
ATOM 717 O O . GLY B 1 7 ? -4.125 8.539 9.32 1 58.25 7 GLY B O 1
ATOM 718 N N . LEU B 1 8 ? -4 10.766 10.023 1 70.5 8 LEU B N 1
ATOM 719 C CA . LEU B 1 8 ? -2.635 10.852 9.516 1 70.5 8 LEU B CA 1
ATOM 720 C C . LEU B 1 8 ? -1.625 10.781 10.656 1 70.5 8 LEU B C 1
ATOM 722 O O . LEU B 1 8 ? -1.433 11.758 11.383 1 70.5 8 LEU B O 1
ATOM 726 N N . GLN B 1 9 ? -1.335 9.609 11.125 1 71.56 9 GLN B N 1
ATOM 727 C CA . GLN B 1 9 ? -0.3 9.438 12.141 1 71.56 9 GLN B CA 1
ATOM 728 C C . GLN B 1 9 ? 1.015 8.984 11.508 1 71.56 9 GLN B C 1
ATOM 730 O O . GLN B 1 9 ? 1.017 8.227 10.539 1 71.56 9 GLN B O 1
ATOM 735 N N . ARG B 1 10 ? 2.166 9.602 11.812 1 69.75 10 ARG B N 1
ATOM 736 C CA . ARG B 1 10 ? 3.463 9.305 11.211 1 69.75 10 ARG B CA 1
ATOM 737 C C . ARG B 1 10 ? 4.168 8.18 11.961 1 69.75 10 ARG B C 1
ATOM 739 O O . ARG B 1 10 ? 4.832 7.336 11.352 1 69.75 10 ARG B O 1
ATOM 746 N N . ARG B 1 11 ? 4.293 8.109 13.188 1 65.06 11 ARG B N 1
ATOM 747 C CA . ARG B 1 11 ? 5.16 7.18 13.898 1 65.06 11 ARG B CA 1
ATOM 748 C C . ARG B 1 11 ? 4.359 6.34 14.891 1 65.06 11 ARG B C 1
ATOM 750 O O . ARG B 1 11 ? 4.383 6.602 16.094 1 65.06 11 ARG B O 1
ATOM 757 N N . THR B 1 12 ? 3.434 5.816 14.453 1 69.25 12 THR B N 1
ATOM 758 C CA . THR B 1 12 ? 2.664 4.949 15.336 1 69.25 12 THR B CA 1
ATOM 759 C C . THR B 1 12 ? 2.408 3.596 14.688 1 69.25 12 THR B C 1
ATOM 761 O O . THR B 1 12 ? 2.674 3.416 13.492 1 69.25 12 THR B O 1
ATOM 764 N N . HIS B 1 13 ? 2.117 2.609 15.57 1 78.62 13 HIS B N 1
ATOM 765 C CA . HIS B 1 13 ? 1.589 1.328 15.117 1 78.62 13 HIS B CA 1
ATOM 766 C C . HIS B 1 13 ? 0.41 1.523 14.172 1 78.62 13 HIS B C 1
ATOM 768 O O . HIS B 1 13 ? -0.427 2.402 14.391 1 78.62 13 HIS B O 1
ATOM 774 N N . VAL B 1 14 ? 0.419 0.783 13.125 1 86.81 14 VAL B N 1
ATOM 775 C CA . VAL B 1 14 ? -0.685 0.855 12.18 1 86.81 14 VAL B CA 1
ATOM 776 C C . VAL B 1 14 ? -1.877 0.061 12.703 1 86.81 14 VAL B C 1
ATOM 778 O O . VAL B 1 14 ? -1.813 -1.165 12.82 1 86.81 14 VAL B O 1
ATOM 781 N N . PRO B 1 15 ? -2.863 0.799 13.117 1 85.06 15 PRO B N 1
ATOM 782 C CA . PRO B 1 15 ? -4.047 0.079 13.602 1 85.06 15 PRO B CA 1
ATOM 783 C C . PRO B 1 15 ? -4.742 -0.715 12.492 1 85.06 15 PRO B C 1
ATOM 785 O O . PRO B 1 15 ? -4.445 -0.523 11.312 1 85.06 15 PRO B O 1
ATOM 788 N N . LYS B 1 16 ? -5.617 -1.634 12.898 1 84.19 16 LYS B N 1
ATOM 789 C CA . LYS B 1 16 ? -6.422 -2.377 11.93 1 84.19 16 LYS B CA 1
ATOM 790 C C . LYS B 1 16 ? -7.203 -1.431 11.023 1 84.19 16 LYS B C 1
ATOM 792 O O . LYS B 1 16 ? -7.773 -0.442 11.492 1 84.19 16 LYS B O 1
ATOM 797 N N . GLY B 1 17 ? -7.234 -1.763 9.766 1 89.19 17 GLY B N 1
ATOM 798 C CA . GLY B 1 17 ? -7.984 -0.951 8.828 1 89.19 17 GLY B CA 1
ATOM 799 C C . GLY B 1 17 ? -7.191 0.219 8.281 1 89.19 17 GLY B C 1
ATOM 800 O O . GLY B 1 17 ? -7.719 1.039 7.523 1 89.19 17 GLY B O 1
ATOM 801 N N . TYR B 1 18 ? -5.949 0.321 8.648 1 91.31 18 TYR B N 1
ATOM 802 C CA . TYR B 1 18 ? -5.094 1.412 8.195 1 91.31 18 TYR B CA 1
ATOM 803 C C . TYR B 1 18 ? -3.854 0.877 7.496 1 91.31 18 TYR B C 1
ATOM 805 O O . TYR B 1 18 ? -3.623 -0.334 7.465 1 91.31 18 TYR B O 1
ATOM 813 N N . LEU B 1 19 ? -3.072 1.758 6.855 1 92.12 19 LEU B N 1
ATOM 814 C CA . LEU B 1 19 ? -1.866 1.412 6.113 1 92.12 19 LEU B CA 1
ATOM 815 C C . LEU B 1 19 ? -0.837 2.535 6.195 1 92.12 19 LEU B C 1
ATOM 817 O O . LEU B 1 19 ? -1.192 3.713 6.129 1 92.12 19 LEU B O 1
ATOM 821 N N . ALA B 1 20 ? 0.399 2.125 6.379 1 92.75 20 ALA B N 1
ATOM 822 C CA . ALA B 1 20 ? 1.483 3.1 6.32 1 92.75 20 ALA B CA 1
ATOM 823 C C . ALA B 1 20 ? 1.756 3.529 4.879 1 92.75 20 ALA B C 1
ATOM 825 O O . ALA B 1 20 ? 1.769 2.697 3.969 1 92.75 20 ALA B O 1
ATOM 826 N N . VAL B 1 21 ? 1.891 4.824 4.652 1 93.12 21 VAL B N 1
ATOM 827 C CA . VAL B 1 21 ? 2.225 5.375 3.342 1 93.12 21 VAL B CA 1
ATOM 828 C C . VAL B 1 21 ? 3.465 6.262 3.453 1 93.12 21 VAL B C 1
ATOM 830 O O . VAL B 1 21 ? 3.682 6.906 4.48 1 93.12 21 VAL B O 1
ATOM 833 N N . TYR B 1 22 ? 4.227 6.18 2.457 1 91.06 22 TYR B N 1
ATOM 834 C CA . TYR B 1 22 ? 5.441 6.984 2.379 1 91.06 22 TYR B CA 1
ATOM 835 C C . TYR B 1 22 ? 5.367 7.973 1.223 1 91.06 22 TYR B C 1
ATOM 837 O O . TYR B 1 22 ? 5.102 7.586 0.082 1 91.06 22 TYR B O 1
ATOM 845 N N . VAL B 1 23 ? 5.547 9.18 1.539 1 91.5 23 VAL B N 1
ATOM 846 C CA . VAL B 1 23 ? 5.344 10.266 0.585 1 91.5 23 VAL B CA 1
ATOM 847 C C . VAL B 1 23 ? 6.578 11.164 0.55 1 91.5 23 VAL B C 1
ATOM 849 O O . VAL B 1 23 ? 7.18 11.445 1.59 1 91.5 23 VAL B O 1
ATOM 852 N N . GLY B 1 24 ? 6.945 11.586 -0.682 1 86.56 24 GLY B N 1
ATOM 853 C CA . GLY B 1 24 ? 8.055 12.508 -0.84 1 86.56 24 GLY B CA 1
ATOM 854 C C . GLY B 1 24 ? 9.023 12.102 -1.937 1 86.56 24 GLY B C 1
ATOM 855 O O . GLY B 1 24 ? 9.188 10.914 -2.213 1 86.56 24 GLY B O 1
ATOM 856 N N . GLU B 1 25 ? 9.688 12.977 -2.588 1 75.69 25 GLU B N 1
ATOM 857 C CA . GLU B 1 25 ? 10.602 12.734 -3.699 1 75.69 25 GLU B CA 1
ATOM 858 C C . GLU B 1 25 ? 12.016 12.453 -3.201 1 75.69 25 GLU B C 1
ATOM 860 O O . GLU B 1 25 ? 12.648 11.484 -3.627 1 75.69 25 GLU B O 1
ATOM 865 N N . ASN B 1 26 ? 12.547 13.305 -2.307 1 74.62 26 ASN B N 1
ATOM 866 C CA . ASN B 1 26 ? 13.914 13.172 -1.802 1 74.62 26 ASN B CA 1
ATOM 867 C C . ASN B 1 26 ? 13.945 12.43 -0.469 1 74.62 26 ASN B C 1
ATOM 869 O O . ASN B 1 26 ? 14.695 11.461 -0.311 1 74.62 26 ASN B O 1
ATOM 873 N N . GLN B 1 27 ? 13.211 12.953 0.492 1 79.19 27 GLN B N 1
ATOM 874 C CA . GLN B 1 27 ? 13.016 12.312 1.79 1 79.19 27 GLN B CA 1
ATOM 875 C C . GLN B 1 27 ? 11.562 11.859 1.959 1 79.19 27 GLN B C 1
ATOM 877 O O . GLN B 1 27 ? 10.633 12.648 1.784 1 79.19 27 GLN B O 1
ATOM 882 N N . LYS B 1 28 ? 11.445 10.508 2.15 1 85.75 28 LYS B N 1
ATOM 883 C CA . LYS B 1 28 ? 10.086 9.984 2.307 1 85.75 28 LYS B CA 1
ATOM 884 C C . LYS B 1 28 ? 9.609 10.125 3.748 1 85.75 28 LYS B C 1
ATOM 886 O O . LYS B 1 28 ? 10.367 9.867 4.688 1 85.75 28 LYS B O 1
ATOM 891 N N . LYS B 1 29 ? 8.461 10.711 3.805 1 88.75 29 LYS B N 1
ATOM 892 C CA . LYS B 1 29 ? 7.789 10.805 5.098 1 88.75 29 LYS B CA 1
ATOM 893 C C . LYS B 1 29 ? 6.711 9.734 5.246 1 88.75 29 LYS B C 1
ATOM 895 O O . LYS B 1 29 ? 6.012 9.414 4.281 1 88.75 29 LYS B O 1
ATOM 900 N N . ARG B 1 30 ? 6.633 9.266 6.461 1 90.38 30 ARG B N 1
ATOM 901 C CA . ARG B 1 30 ? 5.699 8.188 6.754 1 90.38 30 ARG B CA 1
ATOM 902 C C . ARG B 1 30 ? 4.395 8.727 7.324 1 90.38 30 ARG B C 1
ATOM 904 O O . ARG B 1 30 ? 4.406 9.562 8.227 1 90.38 30 ARG B O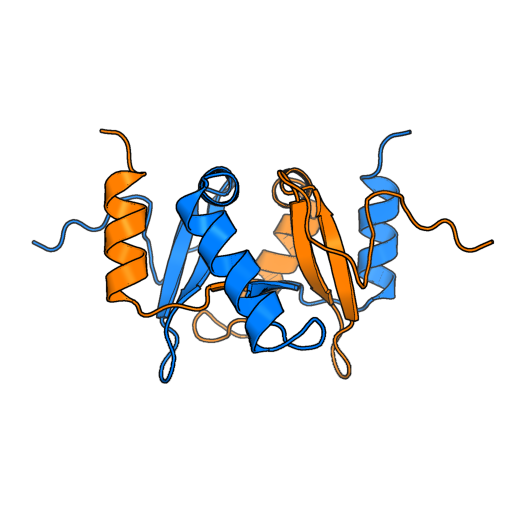 1
ATOM 911 N N . PHE B 1 31 ? 3.211 8.258 6.801 1 91 31 PHE B N 1
ATOM 912 C CA . PHE B 1 31 ? 1.879 8.547 7.316 1 91 31 PHE B CA 1
ATOM 913 C C . PHE B 1 31 ? 1.058 7.273 7.453 1 91 31 PHE B C 1
ATOM 915 O O . PHE B 1 31 ? 1.354 6.266 6.805 1 91 31 PHE B O 1
ATOM 922 N N . VAL B 1 32 ? 0.119 7.383 8.344 1 92.12 32 VAL B N 1
ATOM 923 C CA . VAL B 1 32 ? -0.83 6.285 8.508 1 92.12 32 VAL B CA 1
ATOM 924 C C . VAL B 1 32 ? -2.227 6.746 8.094 1 92.12 32 VAL B C 1
ATOM 926 O O . VAL B 1 32 ? -2.764 7.703 8.656 1 92.12 32 VAL B O 1
ATOM 929 N N . ILE B 1 33 ? -2.828 6.008 7.082 1 91.5 33 ILE B N 1
ATOM 930 C CA . ILE B 1 33 ? -4.121 6.434 6.562 1 91.5 33 ILE B CA 1
ATOM 931 C C . ILE B 1 33 ? -5.082 5.246 6.531 1 91.5 33 ILE B C 1
ATOM 933 O O . ILE B 1 33 ? -4.648 4.09 6.48 1 91.5 33 ILE B O 1
ATOM 937 N N . PRO B 1 34 ? -6.395 5.566 6.512 1 91.75 34 PRO B N 1
ATOM 938 C CA . PRO B 1 34 ? -7.348 4.477 6.309 1 91.75 34 PRO B CA 1
ATOM 939 C C . PRO B 1 34 ? -7.172 3.783 4.957 1 91.75 34 PRO B C 1
ATOM 941 O O . PRO B 1 34 ? -6.926 4.445 3.947 1 91.75 34 PRO B O 1
ATOM 944 N N . ILE B 1 35 ? -7.328 2.492 4.965 1 92.19 35 ILE B N 1
ATOM 945 C CA . ILE B 1 35 ? -7.207 1.715 3.734 1 92.19 35 ILE B CA 1
ATOM 946 C C . ILE B 1 35 ? -8.266 2.17 2.73 1 92.19 35 ILE B C 1
ATOM 948 O O . ILE B 1 35 ? -8.016 2.176 1.521 1 92.19 35 ILE B O 1
ATOM 952 N N . SER B 1 36 ? -9.375 2.635 3.215 1 89.44 36 SER B N 1
ATOM 953 C CA . SER B 1 36 ? -10.469 3.061 2.346 1 89.44 36 SER B CA 1
ATOM 954 C C . SER B 1 36 ? -10.062 4.258 1.495 1 89.44 36 SER B C 1
ATOM 956 O O . SER B 1 36 ? -10.664 4.516 0.449 1 89.44 36 SER B O 1
ATOM 958 N N . TYR B 1 37 ? -9.047 5.035 1.904 1 91.5 37 TYR B N 1
ATOM 959 C CA . TYR B 1 37 ? -8.586 6.18 1.13 1 91.5 37 TYR B CA 1
ATOM 960 C C . TYR B 1 37 ? -8.031 5.734 -0.219 1 91.5 37 TYR B C 1
ATOM 962 O O . TYR B 1 37 ? -8.016 6.512 -1.178 1 91.5 37 TYR B O 1
ATOM 970 N N . LEU B 1 38 ? -7.574 4.492 -0.325 1 91.69 38 LEU B N 1
ATOM 971 C CA . LEU B 1 38 ? -6.965 3.982 -1.548 1 91.69 38 LEU B CA 1
ATOM 972 C C . LEU B 1 38 ? -8 3.85 -2.658 1 91.69 38 LEU B C 1
ATOM 974 O O . LEU B 1 38 ? -7.645 3.764 -3.838 1 91.69 38 LEU B O 1
ATOM 978 N N . ASN B 1 39 ? -9.258 3.852 -2.25 1 90.31 39 ASN B N 1
ATOM 979 C CA . ASN B 1 39 ? -10.328 3.762 -3.234 1 90.31 39 ASN B CA 1
ATOM 980 C C . ASN B 1 39 ? -10.758 5.145 -3.719 1 90.31 39 ASN B C 1
ATOM 982 O O . ASN B 1 39 ? -11.594 5.258 -4.617 1 90.31 39 ASN B O 1
ATOM 986 N N . GLU B 1 40 ? -10.273 6.102 -3.164 1 92.25 40 GLU B N 1
ATOM 987 C CA . GLU B 1 40 ? -10.664 7.461 -3.527 1 92.25 40 GLU B CA 1
ATOM 988 C C . GLU B 1 40 ? -9.961 7.918 -4.801 1 92.25 40 GLU B C 1
ATOM 990 O O . GLU B 1 40 ? -8.742 7.75 -4.938 1 92.25 40 GLU B O 1
ATOM 995 N N . PRO B 1 41 ? -10.609 8.625 -5.715 1 92.19 41 PRO B N 1
ATOM 996 C CA . PRO B 1 41 ? -10.078 8.969 -7.035 1 92.19 41 PRO B CA 1
ATOM 997 C C . PRO B 1 41 ? -8.781 9.773 -6.953 1 92.19 41 PRO B C 1
ATOM 999 O O . PRO B 1 41 ? -7.832 9.492 -7.691 1 92.19 41 PRO B O 1
ATOM 1002 N N . PRO B 1 42 ? -8.617 10.742 -6.082 1 93.38 42 PRO B N 1
ATOM 1003 C CA . PRO B 1 42 ? -7.359 11.484 -6.086 1 93.38 42 PRO B CA 1
ATOM 1004 C C . PRO B 1 42 ? -6.152 10.609 -5.77 1 93.38 42 PRO B C 1
ATOM 1006 O O . PRO B 1 42 ? -5.059 10.844 -6.289 1 93.38 42 PRO B O 1
ATOM 1009 N N . ILE B 1 43 ? -6.305 9.656 -4.867 1 92.31 43 ILE B N 1
ATOM 1010 C CA . ILE B 1 43 ? -5.215 8.75 -4.531 1 92.31 43 ILE B CA 1
ATOM 1011 C C . ILE B 1 43 ? -4.969 7.793 -5.695 1 92.31 43 ILE B C 1
ATOM 1013 O O . ILE B 1 43 ? -3.818 7.551 -6.074 1 92.31 43 ILE B O 1
ATOM 1017 N N . GLN B 1 44 ? -6.059 7.297 -6.285 1 90.62 44 GLN B N 1
ATOM 1018 C CA . GLN B 1 44 ? -5.93 6.398 -7.426 1 90.62 44 GLN B CA 1
ATOM 1019 C C . GLN B 1 44 ? -5.18 7.066 -8.578 1 90.62 44 GLN B C 1
ATOM 1021 O O . GLN B 1 44 ? -4.379 6.426 -9.258 1 90.62 44 GLN B O 1
ATOM 1026 N N . GLU B 1 45 ? -5.445 8.25 -8.758 1 90.69 45 GLU B N 1
ATOM 1027 C CA . GLU B 1 45 ? -4.793 9 -9.828 1 90.69 45 GLU B CA 1
ATOM 1028 C C . GLU B 1 45 ? -3.295 9.133 -9.57 1 90.69 45 GLU B C 1
ATOM 1030 O O . GLU B 1 45 ? -2.486 9 -10.492 1 90.69 45 GLU B O 1
ATOM 1035 N N . LEU B 1 46 ? -2.879 9.445 -8.344 1 90.75 46 LEU B N 1
ATOM 1036 C CA . LEU B 1 46 ? -1.468 9.547 -7.984 1 90.75 46 LEU B CA 1
ATOM 1037 C C . LEU B 1 46 ? -0.748 8.219 -8.227 1 90.75 46 LEU B C 1
ATOM 1039 O O . LEU B 1 46 ? 0.358 8.203 -8.773 1 90.75 46 LEU B O 1
ATOM 1043 N N . LEU B 1 47 ? -1.405 7.117 -7.871 1 90.56 47 LEU B N 1
ATOM 1044 C CA . LEU B 1 47 ? -0.802 5.801 -8.031 1 90.56 47 LEU B CA 1
ATOM 1045 C C . LEU B 1 47 ? -0.654 5.449 -9.508 1 90.56 47 LEU B C 1
ATOM 1047 O O . LEU B 1 47 ? 0.366 4.891 -9.922 1 90.56 47 LEU B O 1
ATOM 1051 N N . SER B 1 48 ? -1.694 5.789 -10.32 1 88.19 48 SER B N 1
ATOM 1052 C CA . SER B 1 48 ? -1.658 5.516 -11.75 1 88.19 48 SER B CA 1
ATOM 1053 C C . SER B 1 48 ? -0.549 6.305 -12.438 1 88.19 48 SER B C 1
ATOM 1055 O O . SER B 1 48 ? 0.096 5.809 -13.359 1 88.19 48 SER B O 1
ATOM 1057 N N . ARG B 1 49 ? -0.331 7.469 -12 1 86.5 49 ARG B N 1
ATOM 1058 C CA . ARG B 1 49 ? 0.709 8.32 -12.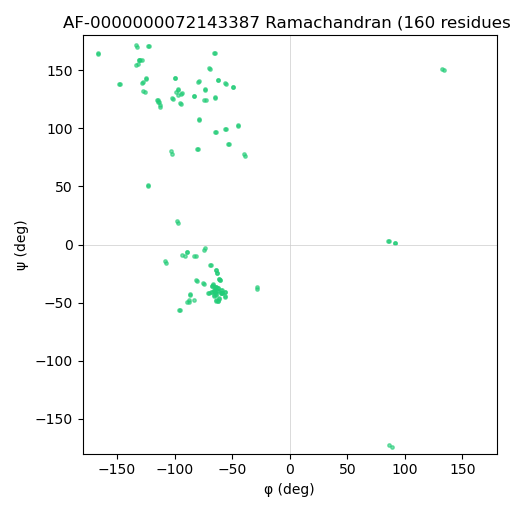57 1 86.5 49 ARG B CA 1
ATOM 1059 C C . ARG B 1 49 ? 2.094 7.723 -12.336 1 86.5 49 ARG B C 1
ATOM 1061 O O . ARG B 1 49 ? 2.971 7.82 -13.195 1 86.5 49 ARG B O 1
ATOM 1068 N N . ALA B 1 50 ? 2.354 7.188 -11.211 1 84.88 50 ALA B N 1
ATOM 1069 C CA . ALA B 1 50 ? 3.627 6.531 -10.922 1 84.88 50 ALA B CA 1
ATOM 1070 C C . ALA B 1 50 ? 3.914 5.43 -11.938 1 84.88 50 ALA B C 1
ATOM 1072 O O . ALA B 1 50 ? 5.031 5.32 -12.453 1 84.88 50 ALA B O 1
ATOM 1073 N N . GLU B 1 51 ? 2.871 4.594 -12.242 1 82.62 51 GLU B N 1
ATOM 1074 C CA . GLU B 1 51 ? 3.027 3.521 -13.219 1 82.62 51 GLU B CA 1
ATOM 1075 C C . GLU B 1 51 ? 3.354 4.078 -14.602 1 82.62 51 GLU B C 1
ATOM 1077 O O . GLU B 1 51 ? 4.172 3.51 -15.328 1 82.62 51 GLU B O 1
ATOM 1082 N N . GLN B 1 52 ? 2.725 5.145 -14.945 1 83.31 52 GLN B N 1
ATOM 1083 C CA . GLN B 1 52 ? 2.955 5.777 -16.234 1 83.31 52 GLN B CA 1
ATOM 1084 C C . GLN B 1 52 ? 4.363 6.363 -16.312 1 83.31 52 GLN B C 1
ATOM 1086 O O . GLN B 1 52 ? 5.02 6.266 -17.359 1 83.31 52 GLN B O 1
ATOM 1091 N N . GLU B 1 53 ? 4.891 6.887 -15.234 1 84.19 53 GLU B N 1
ATOM 1092 C CA . GLU B 1 53 ? 6.164 7.594 -15.219 1 84.19 53 GLU B CA 1
ATOM 1093 C C . GLU B 1 53 ? 7.332 6.629 -15.023 1 84.19 53 GLU B C 1
ATOM 1095 O O . GLU B 1 53 ? 8.375 6.766 -15.672 1 84.19 53 GLU B O 1
ATOM 1100 N N . PHE B 1 54 ? 7.227 5.648 -14.125 1 83.5 54 PHE B N 1
ATOM 1101 C CA . PHE B 1 54 ? 8.359 4.824 -13.727 1 83.5 54 PHE B CA 1
ATOM 1102 C C . PHE B 1 54 ? 8.242 3.416 -14.289 1 83.5 54 PHE B C 1
ATOM 1104 O O . PHE B 1 54 ? 9.219 2.672 -14.344 1 83.5 54 PHE B O 1
ATOM 1111 N N . GLY B 1 55 ? 7.066 3.078 -14.766 1 82.06 55 GLY B N 1
ATOM 1112 C CA . GLY B 1 55 ? 6.844 1.721 -15.234 1 82.06 55 GLY B CA 1
ATOM 1113 C C . GLY B 1 55 ? 6.422 0.769 -14.133 1 82.06 55 GLY B C 1
ATOM 1114 O O . GLY B 1 55 ? 6.164 1.193 -13 1 82.06 55 GLY B O 1
ATOM 1115 N N . PHE B 1 56 ? 6.332 -0.533 -14.422 1 78.81 56 PHE B N 1
ATOM 1116 C CA . PHE B 1 56 ? 5.789 -1.541 -13.516 1 78.81 56 PHE B CA 1
ATOM 1117 C C . PHE B 1 56 ? 6.898 -2.18 -12.695 1 78.81 56 PHE B C 1
ATOM 1119 O O . PHE B 1 56 ? 6.629 -2.881 -11.719 1 78.81 56 PHE B O 1
ATOM 1126 N N . ASP B 1 57 ? 8.094 -1.881 -13.031 1 79.25 57 ASP B N 1
ATOM 1127 C CA . ASP B 1 57 ? 9.211 -2.508 -12.328 1 79.25 57 ASP B CA 1
ATOM 1128 C C . ASP B 1 57 ? 9.75 -1.59 -11.234 1 79.25 57 ASP B C 1
ATOM 1130 O O . ASP B 1 57 ? 10.938 -1.646 -10.906 1 79.25 57 ASP B O 1
ATOM 1134 N N . HIS B 1 58 ? 9.039 -0.669 -10.789 1 80.62 58 HIS B N 1
ATOM 1135 C CA . HIS B 1 58 ? 9.406 0.26 -9.727 1 80.62 58 HIS B CA 1
ATOM 1136 C C . HIS B 1 58 ? 8.344 0.293 -8.633 1 80.62 58 HIS B C 1
ATOM 1138 O O . HIS B 1 58 ? 7.152 0.431 -8.922 1 80.62 58 HIS B O 1
ATOM 1144 N N . PRO B 1 59 ? 8.789 0.186 -7.379 1 82.5 59 PRO B N 1
ATOM 1145 C CA . PRO B 1 59 ? 7.805 0.057 -6.297 1 82.5 59 PRO B CA 1
ATOM 1146 C C . PRO B 1 59 ? 7.09 1.37 -5.992 1 82.5 59 PRO B C 1
ATOM 1148 O O . PRO B 1 59 ? 6.09 1.379 -5.27 1 82.5 59 PRO B O 1
ATOM 1151 N N . MET B 1 60 ? 7.531 2.389 -6.668 1 82.94 60 MET B N 1
ATOM 1152 C CA . MET B 1 60 ? 6.824 3.65 -6.484 1 82.94 60 MET B CA 1
ATOM 1153 C C . MET B 1 60 ? 5.391 3.549 -6.996 1 82.94 60 MET B C 1
ATOM 1155 O O . MET B 1 60 ? 5.152 3.043 -8.094 1 82.94 60 MET B O 1
ATOM 1159 N N . GLY B 1 61 ? 4.449 3.91 -6.125 1 85.88 61 GLY B N 1
ATOM 1160 C CA . GLY B 1 61 ? 3.041 3.795 -6.469 1 85.88 61 GLY B CA 1
ATOM 1161 C C . GLY B 1 61 ? 2.434 2.469 -6.055 1 85.88 61 GLY B C 1
ATOM 1162 O O . GLY B 1 61 ? 1.264 2.199 -6.34 1 85.88 61 GLY B O 1
ATOM 1163 N N . GLY B 1 62 ? 3.207 1.671 -5.449 1 91.44 62 GLY B N 1
ATOM 1164 C CA . GLY B 1 62 ? 2.725 0.381 -4.984 1 91.44 62 GLY B CA 1
ATOM 1165 C C . GLY B 1 62 ? 3.135 0.071 -3.557 1 91.44 62 GLY B C 1
ATOM 1166 O O . GLY B 1 62 ? 3.857 0.85 -2.93 1 91.44 62 GLY B O 1
ATOM 1167 N N . LEU B 1 63 ? 2.57 -1.014 -3.033 1 93.25 63 LEU B N 1
ATOM 1168 C CA . LEU B 1 63 ? 2.881 -1.495 -1.691 1 93.25 63 LEU B CA 1
ATOM 1169 C C . LEU B 1 63 ? 3.965 -2.566 -1.735 1 93.25 63 LEU B C 1
ATOM 1171 O O . LEU B 1 63 ? 3.879 -3.51 -2.525 1 93.25 63 LEU B O 1
ATOM 1175 N N . THR B 1 64 ? 4.965 -2.354 -0.896 1 91.44 64 THR B N 1
ATOM 1176 C CA . THR B 1 64 ? 5.984 -3.391 -0.777 1 91.44 64 THR B CA 1
ATOM 1177 C C . THR B 1 64 ? 5.672 -4.324 0.389 1 91.44 64 THR B C 1
ATOM 1179 O O . THR B 1 64 ? 5.539 -3.879 1.53 1 91.44 64 THR B O 1
ATOM 1182 N N . ILE B 1 65 ? 5.52 -5.547 0.135 1 90.62 65 ILE B N 1
ATOM 1183 C CA . ILE B 1 65 ? 5.262 -6.562 1.15 1 90.62 65 ILE B CA 1
ATOM 1184 C C . ILE B 1 65 ? 6.547 -7.324 1.46 1 90.62 65 ILE B C 1
ATOM 1186 O O . ILE B 1 65 ? 7.172 -7.891 0.561 1 90.62 65 ILE B O 1
ATOM 1190 N N . PRO B 1 66 ? 6.852 -7.316 2.719 1 88 66 PRO B N 1
ATOM 1191 C CA . PRO B 1 66 ? 8.117 -7.926 3.121 1 88 66 PRO B CA 1
ATOM 1192 C C . PRO B 1 66 ? 8.039 -9.445 3.207 1 88 66 PRO B C 1
ATOM 1194 O O . PRO B 1 66 ? 7.934 -10 4.305 1 88 66 PRO B O 1
ATOM 1197 N N . CYS B 1 67 ? 8.148 -10.109 2.197 1 89.69 67 CYS B N 1
ATOM 1198 C CA . CYS B 1 67 ? 8.133 -11.562 2.215 1 89.69 67 CYS B CA 1
ATOM 1199 C C . CYS B 1 67 ? 8.617 -12.133 0.886 1 89.69 67 CYS B C 1
ATOM 1201 O O . CYS B 1 67 ? 8.781 -11.391 -0.085 1 89.69 67 CYS B O 1
ATOM 1203 N N . GLN B 1 68 ? 8.945 -13.398 0.909 1 90.56 68 GLN B N 1
ATOM 1204 C CA . GLN B 1 68 ? 9.273 -14.109 -0.322 1 90.56 68 GLN B CA 1
ATOM 1205 C C . GLN B 1 68 ? 8.047 -14.297 -1.2 1 90.56 68 GLN B C 1
ATOM 1207 O O . GLN B 1 68 ? 6.922 -14.383 -0.694 1 90.56 68 GLN B O 1
ATOM 1212 N N . GLU B 1 69 ? 8.289 -14.359 -2.506 1 90.06 69 GLU B N 1
ATOM 1213 C CA . GLU B 1 69 ? 7.199 -14.523 -3.469 1 90.06 69 GLU B CA 1
ATOM 1214 C C . GLU B 1 69 ? 6.371 -15.766 -3.156 1 90.06 69 GLU B C 1
ATOM 1216 O O . GLU B 1 69 ? 5.141 -15.734 -3.24 1 90.06 69 GLU B O 1
ATOM 1221 N N . ASP B 1 70 ? 7.027 -16.766 -2.805 1 90.19 70 ASP B N 1
ATOM 1222 C CA . ASP B 1 70 ? 6.312 -18.016 -2.568 1 90.19 70 ASP B CA 1
ATOM 1223 C C . ASP B 1 70 ? 5.375 -17.906 -1.369 1 90.19 70 ASP B C 1
ATOM 1225 O O . ASP B 1 70 ? 4.281 -18.469 -1.372 1 90.19 70 ASP B O 1
ATOM 1229 N N . VAL B 1 71 ? 5.801 -17.234 -0.342 1 90.56 71 VAL B N 1
ATOM 1230 C CA . VAL B 1 71 ? 4.965 -17.016 0.834 1 90.56 71 VAL B CA 1
ATOM 1231 C C . VAL B 1 71 ? 3.756 -16.172 0.458 1 90.56 71 VAL B C 1
ATOM 1233 O O . VAL B 1 71 ? 2.625 -16.484 0.832 1 90.56 71 VAL B O 1
ATOM 1236 N N . PHE B 1 72 ? 3.969 -15.195 -0.286 1 90.31 72 PHE B N 1
ATOM 1237 C CA . PHE B 1 72 ? 2.912 -14.297 -0.745 1 90.31 72 PHE B CA 1
ATOM 1238 C C . PHE B 1 72 ? 1.878 -15.062 -1.565 1 90.31 72 PHE B C 1
ATOM 1240 O O . PHE B 1 72 ? 0.674 -14.906 -1.356 1 90.31 72 PHE B O 1
ATOM 1247 N N . LEU B 1 73 ? 2.34 -15.875 -2.486 1 89.88 73 LEU B N 1
ATOM 1248 C CA . LEU B 1 73 ? 1.436 -16.625 -3.354 1 89.88 73 LEU B CA 1
ATOM 1249 C C . LEU B 1 73 ? 0.613 -17.625 -2.547 1 89.88 73 LEU B C 1
ATOM 1251 O O . LEU B 1 73 ? -0.569 -17.828 -2.828 1 89.88 73 LEU B O 1
ATOM 1255 N N . ASP B 1 74 ? 1.241 -18.172 -1.571 1 91.5 74 ASP B N 1
ATOM 1256 C CA . ASP B 1 74 ? 0.53 -19.109 -0.708 1 91.5 74 ASP B CA 1
ATOM 1257 C C . ASP B 1 74 ? -0.596 -18.406 0.051 1 91.5 74 ASP B C 1
ATOM 1259 O O . ASP B 1 74 ? -1.732 -18.891 0.062 1 91.5 74 ASP B O 1
ATOM 1263 N N . ILE B 1 75 ? -0.244 -17.312 0.618 1 91.69 75 ILE B N 1
ATOM 1264 C CA . ILE B 1 75 ? -1.214 -16.562 1.404 1 91.69 75 ILE B CA 1
ATOM 1265 C C . ILE B 1 75 ? -2.373 -16.109 0.512 1 91.69 75 ILE B C 1
ATOM 1267 O O . ILE B 1 75 ? -3.539 -16.312 0.862 1 91.69 75 ILE B O 1
ATOM 1271 N N . THR B 1 76 ? -2.043 -15.523 -0.646 1 91.44 76 THR B N 1
ATOM 1272 C CA . THR B 1 76 ? -3.074 -14.977 -1.521 1 91.44 76 THR B CA 1
ATOM 1273 C C . THR B 1 76 ? -3.947 -16.094 -2.092 1 91.44 76 THR B C 1
ATOM 1275 O O . THR B 1 76 ? -5.137 -15.883 -2.344 1 91.44 76 THR B O 1
ATOM 1278 N N . SER B 1 77 ? -3.371 -17.203 -2.342 1 88.94 77 SER B N 1
ATOM 1279 C CA . SER B 1 77 ? -4.152 -18.328 -2.852 1 88.94 77 SER B CA 1
ATOM 1280 C C . SER B 1 77 ? -5.238 -18.734 -1.861 1 88.94 77 SER B C 1
ATOM 1282 O O . SER B 1 77 ? -6.328 -19.156 -2.262 1 88.94 77 SER B O 1
ATOM 1284 N N . ARG B 1 78 ? -5.008 -18.562 -0.602 1 90.31 78 ARG B N 1
ATOM 1285 C CA . ARG B 1 78 ? -5.961 -18.938 0.439 1 90.31 78 ARG B CA 1
ATOM 1286 C C . ARG B 1 78 ? -7.035 -17.859 0.604 1 90.31 78 ARG B C 1
ATOM 1288 O O . ARG B 1 78 ? -8.141 -18.141 1.072 1 90.31 78 ARG B O 1
ATOM 1295 N N . LEU B 1 79 ? -6.652 -16.688 0.348 1 87.62 79 LEU B N 1
ATOM 1296 C CA . LEU B 1 79 ? -7.598 -15.586 0.472 1 87.62 79 LEU B CA 1
ATOM 1297 C C . LEU B 1 79 ? -8.578 -15.578 -0.695 1 87.62 79 LEU B C 1
ATOM 1299 O O . LEU B 1 79 ? -9.68 -15.047 -0.579 1 87.62 79 LEU B O 1
ATOM 1303 N N . HIS B 1 80 ? -8.078 -15.992 -1.794 1 78.56 80 HIS B N 1
ATOM 1304 C CA . HIS B 1 80 ? -8.938 -16.047 -2.971 1 78.56 80 HIS B CA 1
ATOM 1305 C C . HIS B 1 80 ? -10.078 -17.047 -2.783 1 78.56 80 HIS B C 1
ATOM 1307 O O . HIS B 1 80 ? -9.836 -18.219 -2.486 1 78.56 80 HIS B O 1
ATOM 1313 N N . LYS B 1 81 ? -11.242 -16.438 -2.363 1 63.16 81 LYS B N 1
ATOM 1314 C CA . LYS B 1 81 ? -12.398 -17.328 -2.268 1 63.16 81 LYS B CA 1
ATOM 1315 C C . LYS B 1 81 ? -12.922 -17.703 -3.65 1 63.16 81 LYS B C 1
ATOM 1317 O O . LYS B 1 81 ? -13.117 -16.828 -4.5 1 63.16 81 LYS B O 1
ATOM 1322 N N . PRO B 1 82 ? -13.039 -19.125 -3.98 1 52.34 82 PRO B N 1
ATOM 1323 C CA . PRO B 1 82 ? -13.812 -19.5 -5.16 1 52.34 82 PRO B CA 1
ATOM 1324 C C . PRO B 1 82 ? -15.25 -18.984 -5.113 1 52.34 82 PRO B C 1
ATOM 1326 O O . PRO B 1 82 ? -15.789 -18.75 -4.031 1 52.34 82 PRO B O 1
#

InterPro domains:
  IPR003676 Small auxin-up RNA [PF02519] (11-78)
  IPR003676 Small auxin-up RNA [PTHR31929] (11-79)

Sequence (164 aa):
MGFRLPGLQRRTHVPKGYLAVYVGENQKKRFVIPISYLNEPPIQELLSRAEQEFGFDHPMGGLTIPCQEDVFLDITSRLHKPMGFRLPGLQRRTHVPKGYLAVYVGENQKKRFVIPISYLNEPPIQELLSRAEQEFGFDHPMGGLTIPCQEDVFLDITSRLHKP

Solvent-accessible surface area (backbone atoms only — not comparable to full-atom values): 9166 Å² total; per-residue (Å²): 130,79,78,59,47,83,55,51,40,56,86,61,86,72,52,90,64,40,40,45,33,28,28,32,86,88,66,68,42,44,31,25,36,52,50,71,53,63,67,34,65,74,50,41,50,37,28,52,47,25,38,74,73,65,33,77,90,38,62,54,29,18,28,30,44,61,44,49,53,68,59,51,52,53,53,50,57,67,64,55,73,131,130,79,77,60,46,84,54,50,41,56,87,62,86,72,53,89,65,40,39,44,32,30,28,31,86,87,66,70,43,45,31,25,35,52,52,71,53,62,66,34,65,75,50,42,50,38,29,52,48,25,39,73,74,65,33,75,89,40,62,56,29,18,28,30,45,61,42,50,53,68,57,51,52,54,54,50,59,69,64,55,72,133

Foldseek 3Di:
DPPCVVQWDFDDDADPQWDWDWDDDPHTTITIHGPVVCVPVVLVVLLVVCCVPVNDVDCVSHDDDPDDPVVVCVVVVVVDDD/DPPCVVQWDFDDDADPQWDWDWDDDPHTTITIHGPVVCVPVVLVVLLVVCCVPVNDVDCVSHDDDPDDPVVVCVVVVVVDDD

Organism: Lupinus angustifolius (NCBI:txid3871)

Nearest PDB structures (foldseek):
  4a5n-assembly2_D  TM=3.972E-01  e=3.858E+00  Bacillus subtilis
  4dwe-assembly1_A  TM=2.127E-01  e=3.386E+00  Bacteroides ovatus ATCC 8483
  4gcv-assembly6_K  TM=2.990E-01  e=5.345E+00  Pseudomonas aeruginosa PAO1
  4a5n-assembly2_D  TM=3.957E-01  e=3.858E+00  Bacillus subtilis
  4dwe-assembly1_A  TM=2.127E-01  e=3.386E+00  Bacteroides ovatus ATCC 8483

pLDDT: mean 82.71, std 13.36, range [30.83, 93.38]

Secondary structure (DSSP, 8-state):
-----TT-BSSS---TTEEEEEE-SSSPEEEEEEGGGGGSHHHHHHHHHHHHHH-TTS-TTSEEE-S-HHHHHHHHHHH---/-----TT-BSSS---TTEEEEEE-SSSPEEEEEEGGGGGSHHHHHHHHHHHHHH-SSS-TTSEEE-S-HHHHHHHHHHH---

Radius of gyration: 15.05 Å; Cα contacts (8 Å, |Δi|>4): 270; chains: 2; bounding box: 32×47×33 Å